Protein AF-A0A8T5TQ96-F1 (afdb_monomer)

Radius of gyration: 19.2 Å; Cα contacts (8 Å, |Δi|>4): 49; chains: 1; bounding box: 41×31×43 Å

Solvent-accessible surface area (backbone atoms only — not comparable to full-atom values): 5277 Å² total; per-residue (Å²): 110,68,68,58,54,52,52,54,50,52,48,38,71,78,56,61,78,96,58,97,64,74,94,58,74,100,64,62,67,68,58,56,52,51,53,49,47,66,43,36,53,58,16,49,51,37,24,52,48,34,46,62,61,42,48,74,50,66,81,49,83,53,94,89,60,74,89,80,46,73,60,50,76,82,37,90,54,34,45,59,58,12,44,69,52,68,110

Foldseek 3Di:
DVVVVVVVVVCCVVPPPPDPDDPDDPDDVVVVVVVLCVLLVVLVVLQVQVCVLCDPCVVPNDPVDDSPDDPCVPDVCSNVSSVVSVD

Sequence (87 aa):
LMGIIIITQFVYFCYPLLLFFPRFFPWDYWVSFLIAIIIAVPSFIFMFKGVHDAGEETIKPSRNHSLYGGIYTKIRHPQAIGELGVW

pLDDT: mean 84.5, std 9.74, range [59.22, 97.5]

Mean predicted aligned error: 8.45 Å

Structure (mmCIF, N/CA/C/O backbone):
data_AF-A0A8T5TQ96-F1
#
_entry.id   AF-A0A8T5TQ96-F1
#
loop_
_atom_site.group_PDB
_at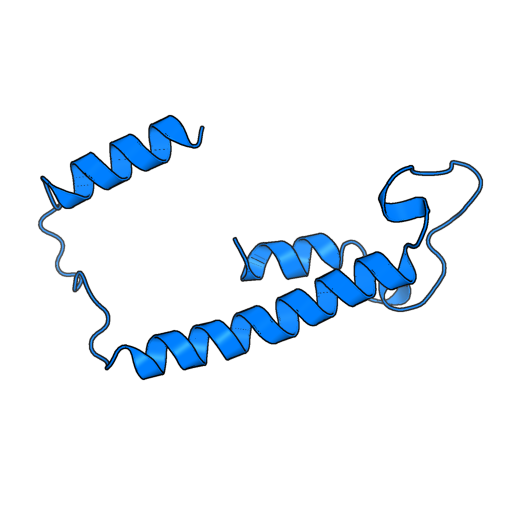om_site.id
_atom_site.type_symbol
_atom_site.label_atom_id
_atom_site.label_alt_id
_atom_site.label_comp_id
_atom_site.label_asym_id
_atom_site.label_entity_id
_atom_site.label_seq_id
_atom_site.pdbx_PDB_ins_code
_atom_site.Cartn_x
_atom_site.Cartn_y
_atom_site.Cartn_z
_atom_site.occupancy
_atom_site.B_iso_or_equiv
_atom_site.auth_seq_id
_atom_site.auth_comp_id
_atom_site.auth_asym_id
_atom_site.auth_atom_id
_atom_site.pdbx_PDB_model_num
ATOM 1 N N . LEU A 1 1 ? 1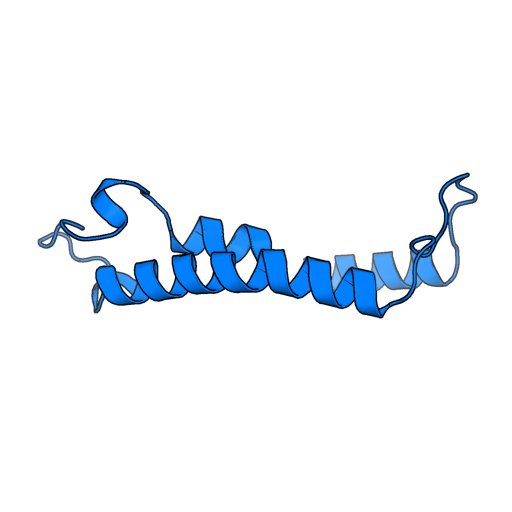3.266 15.243 0.613 1.00 73.12 1 LEU A N 1
ATOM 2 C CA . LEU A 1 1 ? 13.284 13.762 0.623 1.00 73.12 1 LEU A CA 1
ATOM 3 C C . LEU A 1 1 ? 12.883 13.189 -0.741 1.00 73.12 1 LEU A C 1
ATOM 5 O O . LEU A 1 1 ? 13.734 12.588 -1.377 1.00 73.12 1 LEU A O 1
ATOM 9 N N . MET A 1 2 ? 11.676 13.475 -1.252 1.00 77.81 2 MET A N 1
ATOM 10 C CA . MET A 1 2 ? 11.204 13.010 -2.578 1.00 77.81 2 MET A CA 1
ATOM 11 C C . MET A 1 2 ? 12.144 13.325 -3.746 1.00 77.81 2 MET A C 1
ATOM 13 O O . MET A 1 2 ? 12.428 12.442 -4.544 1.00 77.81 2 MET A O 1
ATOM 17 N N . GLY A 1 3 ? 12.687 14.545 -3.824 1.00 86.25 3 GLY A N 1
ATOM 18 C CA . GLY A 1 3 ? 13.626 14.902 -4.895 1.00 86.25 3 GLY A CA 1
ATOM 19 C C . GLY A 1 3 ? 14.891 14.035 -4.912 1.00 86.25 3 GLY A C 1
ATOM 20 O O . GLY A 1 3 ? 15.347 13.642 -5.978 1.00 86.25 3 GLY A O 1
ATOM 21 N N . ILE A 1 4 ? 15.408 13.666 -3.734 1.00 91.25 4 ILE A N 1
ATOM 22 C CA . ILE A 1 4 ? 16.578 12.785 -3.614 1.00 91.25 4 ILE A CA 1
ATOM 23 C C . ILE A 1 4 ? 16.222 11.383 -4.122 1.00 91.25 4 ILE A C 1
ATOM 25 O O . ILE A 1 4 ? 16.961 10.833 -4.927 1.00 91.25 4 ILE A O 1
ATOM 29 N N . ILE A 1 5 ? 15.060 10.848 -3.729 1.00 89.94 5 ILE A N 1
ATOM 30 C CA . ILE A 1 5 ? 14.583 9.525 -4.165 1.00 89.94 5 ILE A CA 1
ATOM 31 C C . ILE A 1 5 ? 14.448 9.467 -5.691 1.00 89.94 5 ILE A C 1
ATOM 33 O O . ILE A 1 5 ? 14.926 8.519 -6.310 1.00 89.94 5 ILE A O 1
ATOM 37 N N . ILE A 1 6 ? 13.843 10.491 -6.302 1.00 93.00 6 ILE A N 1
ATOM 38 C CA . ILE A 1 6 ? 13.653 10.562 -7.757 1.00 93.00 6 ILE A CA 1
ATOM 39 C C . ILE A 1 6 ? 15.003 10.593 -8.477 1.00 93.00 6 ILE A C 1
ATOM 41 O O . ILE A 1 6 ? 15.203 9.845 -9.431 1.00 93.00 6 ILE A O 1
ATOM 45 N N . ILE A 1 7 ? 15.943 11.417 -8.005 1.00 95.00 7 ILE A N 1
ATOM 46 C CA . ILE A 1 7 ? 17.287 11.503 -8.589 1.00 95.00 7 ILE A CA 1
ATOM 47 C C . ILE A 1 7 ? 18.005 10.155 -8.475 1.00 95.00 7 ILE A C 1
ATOM 49 O O . ILE A 1 7 ? 18.566 9.680 -9.458 1.00 95.00 7 ILE A O 1
ATOM 53 N N . THR A 1 8 ? 17.956 9.502 -7.312 1.00 90.88 8 THR A N 1
ATOM 54 C CA . THR A 1 8 ? 18.578 8.185 -7.117 1.00 90.88 8 THR A CA 1
ATOM 55 C C . THR A 1 8 ? 17.951 7.120 -8.019 1.00 90.88 8 THR A C 1
ATOM 57 O O . THR A 1 8 ? 18.684 6.341 -8.625 1.00 90.88 8 THR A O 1
ATOM 60 N N . GLN A 1 9 ? 16.623 7.113 -8.171 1.00 87.38 9 GLN A N 1
ATOM 61 C CA . GLN A 1 9 ? 15.925 6.210 -9.094 1.00 87.38 9 GLN A CA 1
ATOM 62 C C . GLN A 1 9 ? 16.314 6.462 -10.551 1.00 87.38 9 GLN A C 1
ATOM 64 O O . GLN A 1 9 ? 16.587 5.518 -11.287 1.00 87.38 9 GLN A O 1
ATOM 69 N N . PHE A 1 10 ? 16.412 7.726 -10.962 1.00 93.75 10 PHE A N 1
ATOM 70 C CA . PHE A 1 10 ? 16.840 8.085 -12.311 1.00 93.75 10 PHE A CA 1
ATOM 71 C C . PHE A 1 10 ? 18.280 7.636 -12.595 1.00 93.75 10 PHE A C 1
ATOM 73 O O . PHE A 1 10 ? 18.556 7.052 -13.642 1.00 93.75 10 PHE A O 1
ATOM 80 N N . VAL A 1 11 ? 19.198 7.849 -11.647 1.00 93.75 11 VAL A N 1
ATOM 81 C CA . VAL A 1 11 ? 20.584 7.370 -11.761 1.00 93.75 11 VAL A CA 1
ATOM 82 C C . VAL A 1 11 ? 20.626 5.847 -11.853 1.00 93.75 11 VAL A C 1
ATOM 84 O O . VAL A 1 11 ? 21.326 5.328 -12.715 1.00 93.75 11 VAL A O 1
ATOM 87 N N . TYR A 1 12 ? 19.853 5.131 -11.032 1.00 87.56 12 TYR A N 1
ATOM 88 C CA . TYR A 1 12 ? 19.782 3.666 -11.073 1.00 87.56 12 TYR A CA 1
ATOM 89 C C . TYR A 1 12 ? 19.200 3.138 -12.391 1.00 87.56 12 TYR A C 1
ATOM 91 O O . TYR A 1 12 ? 19.670 2.134 -12.919 1.00 87.56 12 TYR A O 1
ATOM 99 N N . PHE A 1 13 ? 18.208 3.827 -12.956 1.00 86.56 13 PHE A N 1
ATOM 100 C CA . PHE A 1 13 ? 17.638 3.476 -14.254 1.00 86.56 13 PHE A CA 1
ATOM 101 C C . PHE A 1 13 ? 18.671 3.604 -15.385 1.00 86.56 13 PHE A C 1
ATOM 103 O O . PHE A 1 13 ? 18.779 2.712 -16.227 1.00 86.56 13 PHE A O 1
ATOM 110 N N . CYS A 1 14 ? 19.459 4.684 -15.379 1.00 91.88 14 C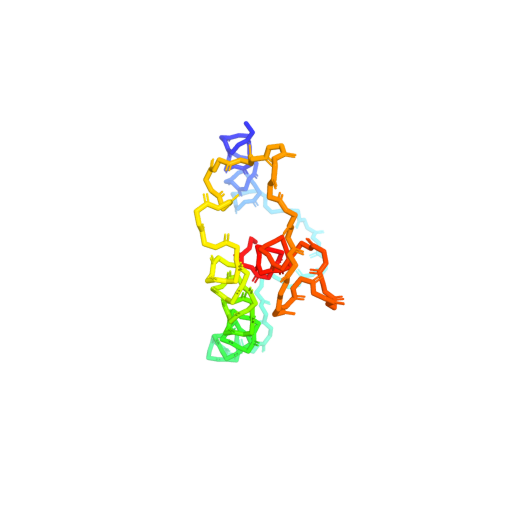YS A N 1
ATOM 111 C CA . CYS A 1 14 ? 20.517 4.928 -16.363 1.00 91.88 14 CYS A CA 1
ATOM 112 C C . CYS A 1 14 ? 21.750 4.030 -16.158 1.00 91.88 14 CYS A C 1
ATOM 114 O O . CYS A 1 14 ? 22.360 3.590 -17.132 1.00 91.88 14 CYS A O 1
ATOM 116 N N . TYR A 1 15 ? 22.106 3.749 -14.903 1.00 90.25 15 TYR A N 1
ATOM 117 C CA . TYR A 1 15 ? 23.282 2.976 -14.497 1.00 90.25 15 TYR A CA 1
ATOM 118 C C . TYR A 1 15 ? 22.863 1.837 -13.554 1.00 90.25 15 TYR A C 1
ATOM 120 O O . TYR A 1 15 ? 23.086 1.916 -12.340 1.00 90.25 15 TYR A O 1
ATOM 128 N N . PRO A 1 16 ? 22.226 0.777 -14.086 1.00 82.94 16 PRO A N 1
ATOM 129 C CA . PRO A 1 16 ? 21.740 -0.317 -13.260 1.00 82.94 16 PRO A CA 1
ATOM 130 C C . PRO A 1 16 ? 22.915 -1.070 -12.640 1.00 82.94 16 PRO A C 1
ATOM 132 O O . PRO A 1 16 ? 23.889 -1.399 -13.321 1.00 82.94 16 PRO A O 1
ATOM 135 N N . LEU A 1 17 ? 22.807 -1.398 -11.350 1.00 83.31 17 LEU A N 1
ATOM 136 C CA . LEU A 1 17 ? 23.746 -2.338 -10.748 1.00 83.31 17 LEU A CA 1
ATOM 137 C C . LEU A 1 17 ? 23.614 -3.697 -11.445 1.00 83.31 17 LEU A C 1
ATOM 139 O O . LEU A 1 17 ? 22.506 -4.175 -11.694 1.00 83.31 17 LEU A O 1
ATOM 143 N N . LEU A 1 18 ? 24.756 -4.335 -11.705 1.00 82.38 18 LEU A N 1
ATOM 144 C CA . LEU A 1 18 ? 24.839 -5.708 -12.198 1.00 82.38 18 LEU A CA 1
ATOM 145 C C . LEU A 1 18 ? 24.436 -6.678 -11.077 1.00 82.38 18 LEU A C 1
ATOM 147 O O . LEU A 1 18 ? 25.273 -7.299 -10.430 1.00 82.38 18 LEU A O 1
ATOM 151 N N . LEU A 1 19 ? 23.138 -6.752 -10.802 1.00 78.75 19 LEU A N 1
ATOM 152 C CA . LEU A 1 19 ? 22.549 -7.698 -9.866 1.00 78.75 19 LEU A CA 1
ATOM 153 C C . LEU A 1 19 ? 21.976 -8.884 -10.642 1.00 78.75 19 LEU A C 1
ATOM 155 O O . LEU A 1 19 ? 21.439 -8.724 -11.734 1.00 78.75 19 LEU A O 1
ATOM 159 N N . PHE A 1 20 ? 22.021 -10.071 -10.039 1.00 78.69 20 PHE A N 1
ATOM 160 C CA . PHE A 1 20 ? 21.394 -11.285 -10.580 1.00 78.69 20 PHE A CA 1
ATOM 161 C C . PHE A 1 20 ? 19.855 -11.267 -10.517 1.00 78.69 20 PHE A C 1
ATOM 163 O O . PHE A 1 20 ? 19.212 -12.260 -10.849 1.00 78.69 20 PHE A O 1
ATOM 170 N N . PHE A 1 21 ? 19.250 -10.159 -10.081 1.00 77.19 21 PHE A N 1
ATOM 171 C CA . PHE A 1 21 ? 17.804 -10.033 -9.963 1.00 77.19 21 PHE A CA 1
ATOM 172 C C . PHE A 1 21 ? 17.188 -9.486 -11.257 1.00 77.19 21 PHE A C 1
ATOM 174 O O . PHE A 1 21 ? 17.707 -8.523 -11.830 1.00 77.19 21 PHE A O 1
ATOM 181 N N . PRO A 1 22 ? 16.072 -10.068 -11.725 1.00 79.62 22 PRO A N 1
ATOM 182 C CA . PRO A 1 22 ? 15.384 -9.572 -12.905 1.00 79.62 22 PRO A CA 1
ATOM 183 C C . PRO A 1 22 ? 14.827 -8.164 -12.641 1.00 79.62 22 PRO A C 1
ATOM 185 O O . PRO A 1 22 ? 14.244 -7.896 -11.594 1.00 79.62 22 PRO A O 1
ATOM 188 N N . ARG A 1 23 ? 15.005 -7.254 -13.611 1.00 78.25 23 ARG A N 1
ATOM 189 C CA . ARG A 1 23 ? 14.522 -5.857 -13.529 1.00 78.25 23 ARG A CA 1
ATOM 190 C C . ARG A 1 23 ? 13.001 -5.731 -13.608 1.00 78.25 23 ARG A C 1
ATOM 192 O O . ARG A 1 23 ? 12.447 -4.717 -13.200 1.00 78.25 23 ARG A O 1
ATOM 199 N N . PHE A 1 24 ? 12.350 -6.750 -14.152 1.00 84.94 24 PHE A N 1
ATOM 200 C CA . PHE A 1 24 ? 10.906 -6.839 -14.285 1.00 84.94 24 PHE A CA 1
ATOM 201 C C . PHE A 1 24 ? 10.443 -8.164 -13.698 1.00 84.94 24 PHE A C 1
ATOM 203 O O . PHE A 1 24 ? 11.197 -9.139 -13.674 1.00 84.94 24 PHE A O 1
ATOM 210 N N . PHE A 1 25 ? 9.197 -8.202 -13.241 1.00 88.44 25 PHE A N 1
ATOM 211 C CA . PHE A 1 25 ? 8.597 -9.454 -12.812 1.00 88.44 25 PHE A CA 1
ATOM 212 C C . PHE A 1 25 ? 8.504 -10.438 -13.989 1.00 88.44 25 PHE A C 1
ATOM 214 O O . PHE A 1 25 ? 8.290 -10.012 -15.124 1.00 88.44 25 PHE A O 1
ATOM 221 N N .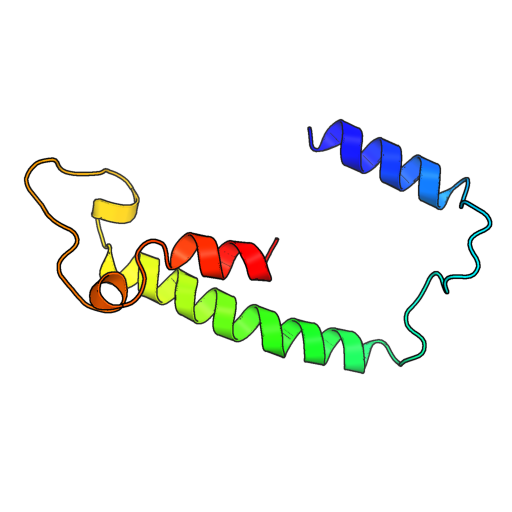 PRO A 1 26 ? 8.653 -11.751 -13.742 1.00 91.69 26 PRO A N 1
ATOM 222 C CA . PRO A 1 26 ? 8.655 -12.769 -14.793 1.00 91.69 26 PRO A CA 1
ATOM 223 C C . PRO A 1 26 ? 7.255 -13.073 -15.361 1.00 91.69 26 PRO A C 1
ATOM 225 O O . PRO A 1 26 ? 7.103 -14.038 -16.104 1.00 91.69 26 PRO A O 1
ATOM 228 N N . TRP A 1 27 ? 6.230 -12.301 -14.989 1.00 94.38 27 TRP A N 1
ATOM 229 C CA . TRP A 1 27 ? 4.834 -12.512 -15.368 1.00 94.38 27 TRP A CA 1
ATOM 230 C C . TRP A 1 27 ? 4.256 -11.307 -16.113 1.00 94.38 27 TRP A C 1
ATOM 232 O O . TRP A 1 27 ? 4.775 -10.191 -16.034 1.00 94.38 27 TRP A O 1
ATOM 242 N N . ASP A 1 28 ? 3.132 -11.529 -16.792 1.00 95.19 28 ASP A N 1
ATOM 243 C CA . ASP A 1 28 ? 2.420 -10.487 -17.527 1.00 95.19 28 ASP A CA 1
ATOM 244 C C . ASP A 1 28 ? 1.899 -9.377 -16.613 1.00 95.19 28 ASP A C 1
ATOM 246 O O . ASP A 1 28 ? 1.460 -9.609 -15.484 1.00 95.19 28 ASP A O 1
ATOM 250 N N . TYR A 1 29 ? 1.865 -8.153 -17.138 1.00 92.62 29 TYR A N 1
ATOM 251 C CA . TYR A 1 29 ? 1.481 -6.955 -16.389 1.00 92.62 29 TYR A CA 1
ATOM 252 C C . TYR A 1 29 ? 0.118 -7.068 -15.681 1.00 92.62 29 TYR A C 1
ATOM 254 O O . TYR A 1 29 ? -0.061 -6.535 -14.586 1.00 92.62 29 TYR A O 1
ATOM 262 N N . TRP A 1 30 ? -0.829 -7.812 -16.259 1.00 96.25 30 TRP A N 1
ATOM 263 C CA . TRP A 1 30 ? -2.142 -8.060 -15.658 1.00 96.25 30 TRP A CA 1
ATOM 264 C C . TRP A 1 30 ? -2.075 -8.764 -14.300 1.00 96.25 30 TRP A C 1
ATOM 266 O O . TRP A 1 30 ? -2.898 -8.481 -13.432 1.00 96.25 30 TRP A O 1
ATOM 276 N N . VAL A 1 31 ? -1.081 -9.628 -14.080 1.00 96.06 31 VAL A N 1
ATOM 277 C CA . VAL A 1 31 ? -0.866 -10.281 -12.781 1.00 96.06 31 VAL A CA 1
ATOM 278 C C . VAL A 1 31 ? -0.446 -9.242 -11.741 1.00 96.06 31 VAL A C 1
ATOM 280 O O . VAL A 1 31 ? -1.018 -9.203 -10.654 1.00 96.06 31 VAL A O 1
ATOM 283 N N . SER A 1 32 ? 0.476 -8.337 -12.089 1.00 94.12 32 SER A N 1
ATOM 284 C CA . SER A 1 32 ? 0.858 -7.214 -11.218 1.00 94.12 32 SER A CA 1
ATOM 285 C C . SER A 1 32 ? -0.329 -6.303 -10.913 1.00 94.12 32 SER A C 1
ATOM 287 O O . SER A 1 32 ? -0.515 -5.900 -9.769 1.00 94.12 32 SER A O 1
ATOM 289 N N . PHE A 1 33 ? -1.155 -6.005 -11.918 1.00 95.06 33 PHE A N 1
ATOM 290 C CA . PHE A 1 33 ? -2.359 -5.194 -11.750 1.00 95.06 33 PHE A CA 1
ATOM 291 C C . PHE A 1 33 ? -3.366 -5.849 -10.794 1.00 95.06 33 PHE A C 1
ATOM 293 O O . PHE A 1 33 ? -3.913 -5.188 -9.914 1.00 95.06 33 PHE A O 1
ATOM 300 N N . LEU A 1 34 ? -3.570 -7.162 -10.912 1.00 97.50 34 LEU A N 1
ATOM 301 C CA . LEU A 1 34 ? -4.457 -7.917 -10.030 1.00 97.50 34 LEU A CA 1
ATOM 302 C C . LEU A 1 34 ? -3.935 -7.947 -8.587 1.00 97.50 34 LEU A C 1
ATOM 304 O O . LEU A 1 34 ? -4.706 -7.711 -7.659 1.00 97.50 34 LEU A O 1
ATOM 308 N N . ILE A 1 35 ? -2.630 -8.160 -8.391 1.00 94.88 35 ILE A N 1
ATOM 309 C CA . ILE A 1 35 ? -1.989 -8.072 -7.068 1.00 94.88 35 ILE A CA 1
ATOM 310 C C . ILE A 1 35 ? -2.170 -6.667 -6.482 1.00 94.88 35 ILE A C 1
ATOM 312 O O . ILE A 1 35 ? -2.556 -6.534 -5.321 1.00 94.88 35 ILE A O 1
ATOM 316 N N . ALA A 1 36 ? -1.956 -5.624 -7.290 1.00 93.69 36 ALA A N 1
ATOM 317 C CA . ALA A 1 36 ? -2.137 -4.241 -6.864 1.00 93.69 36 ALA A CA 1
ATOM 318 C C . ALA A 1 36 ? -3.576 -3.976 -6.403 1.00 93.69 36 ALA A C 1
ATOM 320 O O . ALA A 1 36 ? -3.764 -3.385 -5.347 1.00 93.69 36 ALA A O 1
ATOM 321 N N . ILE A 1 37 ? -4.592 -4.465 -7.122 1.00 96.00 37 ILE A N 1
ATOM 322 C CA . ILE A 1 37 ? -5.9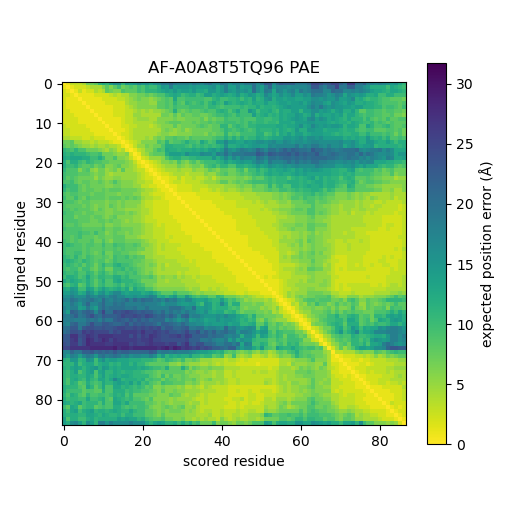98 -4.352 -6.699 1.00 96.00 37 ILE A CA 1
ATO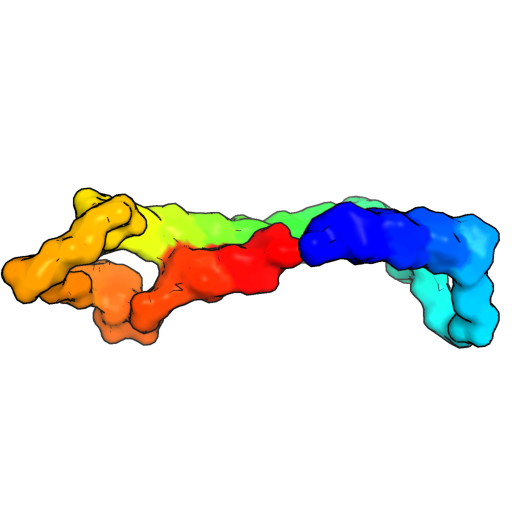M 323 C C . ILE A 1 37 ? -6.245 -5.093 -5.381 1.00 96.00 37 ILE A C 1
ATOM 325 O O . ILE A 1 37 ? -6.883 -4.541 -4.486 1.00 96.00 37 ILE A O 1
ATOM 329 N N . ILE A 1 38 ? -5.739 -6.322 -5.243 1.00 96.50 38 ILE A N 1
ATOM 330 C CA . ILE A 1 38 ? -5.926 -7.137 -4.033 1.00 96.50 38 ILE A CA 1
ATOM 331 C C . ILE A 1 38 ? -5.339 -6.457 -2.795 1.00 96.50 38 ILE A C 1
ATOM 333 O O . ILE A 1 38 ? -5.889 -6.625 -1.711 1.00 96.50 38 ILE A O 1
ATOM 337 N N . ILE A 1 39 ? -4.259 -5.688 -2.939 1.00 94.44 39 ILE A N 1
ATOM 338 C CA . ILE A 1 39 ? -3.653 -4.927 -1.840 1.00 94.44 39 ILE A CA 1
ATOM 339 C C . ILE A 1 39 ? -4.371 -3.585 -1.649 1.00 94.44 39 ILE A C 1
ATOM 341 O O . ILE A 1 39 ? -4.768 -3.242 -0.537 1.00 94.44 39 ILE A O 1
ATOM 345 N N . ALA A 1 40 ? -4.590 -2.838 -2.730 1.00 93.25 40 ALA A N 1
ATOM 346 C CA . ALA A 1 40 ? -5.134 -1.487 -2.674 1.00 93.25 40 ALA A CA 1
ATOM 347 C C . ALA A 1 40 ? -6.568 -1.461 -2.133 1.00 93.25 40 ALA A C 1
ATOM 349 O O . ALA A 1 40 ? -6.889 -0.630 -1.288 1.00 93.25 40 ALA A O 1
ATOM 350 N N . VAL A 1 41 ? -7.437 -2.373 -2.578 1.00 95.38 41 VAL A N 1
ATOM 351 C CA . VAL A 1 41 ? -8.851 -2.401 -2.169 1.00 95.38 41 VAL A CA 1
ATOM 352 C C . VAL A 1 41 ? -9.024 -2.531 -0.649 1.00 95.38 41 VAL A C 1
ATOM 354 O O . VAL A 1 41 ? -9.683 -1.664 -0.070 1.00 95.38 41 VAL A O 1
ATOM 357 N N . PRO A 1 42 ? -8.456 -3.538 0.045 1.00 93.62 42 PRO A N 1
ATOM 358 C CA . PRO A 1 42 ? -8.581 -3.626 1.497 1.00 93.62 42 PRO A CA 1
ATOM 359 C C . PRO A 1 42 ? -7.910 -2.449 2.211 1.00 93.62 42 PRO A C 1
ATOM 361 O O . PRO A 1 42 ? -8.470 -1.947 3.185 1.00 93.62 42 PRO A O 1
ATOM 364 N N . SER A 1 43 ? -6.777 -1.952 1.710 1.00 92.38 43 SER A N 1
ATOM 365 C CA . SER A 1 43 ? -6.123 -0.763 2.264 1.00 92.38 43 SER A CA 1
ATOM 366 C C . SER A 1 43 ? -7.020 0.470 2.225 1.00 92.38 43 SER A C 1
ATOM 368 O O . SER A 1 43 ? -7.196 1.147 3.242 1.00 92.38 43 SER A O 1
ATOM 370 N N . PHE A 1 44 ? -7.671 0.723 1.089 1.00 93.06 44 PHE A N 1
ATOM 371 C CA . PHE A 1 44 ? -8.650 1.796 0.968 1.00 93.06 44 PHE A CA 1
ATOM 372 C C . PHE A 1 44 ? -9.850 1.568 1.883 1.00 93.06 44 PHE A C 1
ATOM 374 O O . PHE A 1 44 ? -10.280 2.508 2.544 1.00 93.06 44 PHE A O 1
ATOM 381 N N . ILE A 1 45 ? -10.364 0.340 1.994 1.00 92.81 45 ILE A N 1
ATOM 382 C CA . ILE A 1 45 ? -11.474 0.026 2.907 1.00 92.81 45 ILE A CA 1
ATOM 383 C C . ILE A 1 45 ? -11.111 0.384 4.353 1.00 92.81 45 ILE A C 1
ATOM 385 O O . ILE A 1 45 ? -11.902 1.045 5.029 1.00 92.81 45 ILE A O 1
ATOM 389 N N . PHE A 1 46 ? -9.925 -0.003 4.832 1.00 91.06 46 PHE A N 1
ATOM 390 C CA . PHE A 1 46 ? -9.475 0.346 6.183 1.00 91.06 46 PHE A CA 1
ATOM 391 C C . PHE A 1 46 ? -9.304 1.852 6.363 1.00 91.06 46 PHE A C 1
ATOM 393 O O . PHE A 1 46 ? -9.744 2.396 7.377 1.00 91.06 46 PHE A O 1
ATOM 400 N N . MET A 1 47 ? -8.730 2.534 5.372 1.00 89.25 47 MET A N 1
ATOM 401 C CA . MET A 1 47 ? -8.538 3.980 5.414 1.00 89.25 47 MET A CA 1
ATOM 402 C C . MET A 1 47 ? -9.874 4.727 5.448 1.00 89.25 47 MET A C 1
ATOM 404 O O . MET A 1 47 ? -10.088 5.547 6.339 1.00 89.25 47 MET A O 1
ATOM 408 N N . PHE A 1 48 ? -10.801 4.408 4.540 1.00 89.69 48 PHE A N 1
ATOM 409 C CA . PHE A 1 48 ? -12.122 5.035 4.481 1.00 89.69 48 PHE A CA 1
ATOM 410 C C . PHE A 1 48 ? -12.945 4.745 5.727 1.00 89.69 48 PHE A C 1
ATOM 412 O O . PHE A 1 48 ? -13.591 5.650 6.245 1.00 89.69 48 PHE A O 1
ATOM 419 N N . LYS A 1 49 ? -12.892 3.517 6.251 1.00 89.31 49 LYS A N 1
ATOM 420 C CA . LYS A 1 49 ? -13.584 3.175 7.494 1.00 89.31 49 LYS A CA 1
ATOM 421 C C . LYS A 1 49 ? -12.984 3.900 8.698 1.00 89.31 49 LYS A C 1
ATOM 423 O O . LYS A 1 49 ? -13.730 4.358 9.550 1.00 89.31 49 LYS A O 1
ATOM 428 N N . GLY A 1 50 ? -11.662 4.075 8.732 1.00 87.25 50 GLY A N 1
ATOM 429 C CA . GLY A 1 50 ? -10.985 4.919 9.716 1.00 87.25 50 GLY A CA 1
ATOM 430 C C . GLY A 1 50 ? -11.439 6.376 9.650 1.00 87.25 50 GLY A C 1
ATOM 431 O O . GLY A 1 50 ? -11.846 6.933 10.659 1.00 87.25 50 GLY A O 1
ATOM 432 N N . VAL A 1 51 ? -11.442 6.979 8.459 1.00 87.69 51 VAL A N 1
ATOM 433 C CA . VAL A 1 51 ? -11.914 8.363 8.256 1.00 87.69 51 VAL A CA 1
ATOM 434 C C . VAL A 1 51 ? -13.387 8.518 8.642 1.00 87.69 51 VAL A C 1
ATOM 436 O O . VAL A 1 51 ? -13.745 9.459 9.344 1.00 87.69 51 VAL A O 1
ATOM 439 N N . HIS A 1 52 ? -14.238 7.587 8.214 1.00 86.56 52 HIS A N 1
ATOM 440 C CA . HIS A 1 52 ? -15.663 7.607 8.526 1.00 86.56 52 HIS A CA 1
ATOM 441 C C . HIS A 1 52 ? -15.919 7.496 10.034 1.00 86.56 52 HIS A C 1
ATOM 443 O O . HIS A 1 52 ? -16.674 8.290 10.588 1.00 86.56 52 HIS A O 1
ATOM 449 N N . ASP A 1 53 ? -15.270 6.541 10.705 1.00 84.62 53 ASP A N 1
ATOM 450 C CA . ASP A 1 53 ? -15.483 6.286 12.132 1.00 84.62 53 ASP A CA 1
ATOM 451 C C . ASP A 1 53 ? -14.819 7.351 13.028 1.00 84.62 53 ASP A C 1
ATOM 453 O O . ASP A 1 53 ? -15.246 7.537 14.165 1.00 84.62 53 ASP A O 1
ATOM 457 N N . ALA A 1 54 ? -13.799 8.065 12.535 1.00 82.88 54 ALA A N 1
ATOM 458 C CA . ALA A 1 54 ? -13.205 9.211 13.227 1.00 82.88 54 ALA A CA 1
ATOM 459 C C . ALA A 1 54 ? -14.004 10.510 13.034 1.00 82.88 54 ALA A C 1
ATOM 461 O O . ALA A 1 54 ? -13.994 11.368 13.915 1.00 82.88 54 ALA A O 1
ATOM 462 N N . GLY A 1 55 ? -14.701 10.681 11.905 1.00 82.06 55 GLY A N 1
ATOM 463 C CA . GLY A 1 55 ? -15.516 11.869 11.642 1.00 82.06 55 GLY A CA 1
ATOM 464 C C . GLY A 1 55 ? -14.708 13.170 11.744 1.00 82.06 55 GLY A C 1
ATOM 465 O O . GLY A 1 55 ? -13.619 13.277 11.172 1.00 82.06 55 GLY A O 1
ATOM 466 N N . GLU A 1 56 ? -15.223 14.155 12.491 1.00 72.00 56 GLU A N 1
ATOM 467 C CA . GLU A 1 56 ? -14.580 15.466 12.707 1.00 72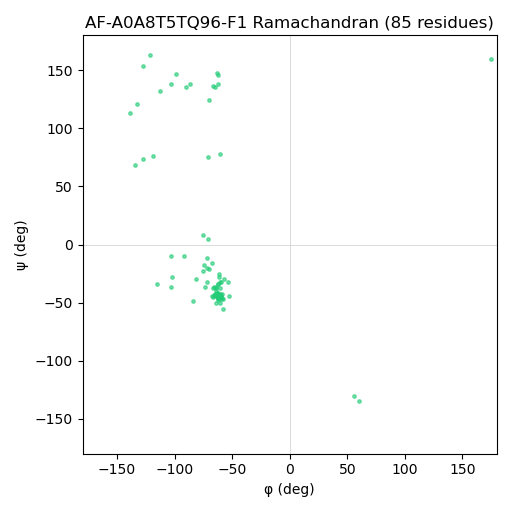.00 56 GLU A CA 1
ATOM 468 C C . GLU A 1 56 ? -13.205 15.369 13.403 1.00 72.00 56 GLU A C 1
ATOM 470 O O . GLU A 1 56 ? -12.323 16.202 13.164 1.00 72.00 56 GLU A O 1
ATOM 475 N N . GLU A 1 57 ? -12.970 14.303 14.176 1.00 70.44 57 GLU A N 1
ATOM 476 C CA . GLU A 1 57 ? -11.696 14.045 14.865 1.00 70.44 57 GLU A CA 1
ATOM 477 C C . GLU A 1 57 ? -10.570 13.640 13.900 1.00 70.44 57 GLU A C 1
ATOM 479 O O . GLU A 1 57 ? -9.399 13.639 14.279 1.00 70.44 57 GLU A O 1
ATOM 484 N N . THR A 1 58 ? -10.890 13.343 12.632 1.00 68.31 58 THR A N 1
ATOM 485 C CA . THR A 1 58 ? -9.884 13.077 11.588 1.00 68.31 58 THR A CA 1
ATOM 486 C C . THR A 1 58 ? -8.998 14.296 11.327 1.00 68.31 58 THR A C 1
ATOM 488 O O . THR A 1 58 ? -7.823 14.151 10.999 1.00 68.31 58 THR A O 1
ATOM 491 N N . ILE A 1 59 ? -9.565 15.503 11.444 1.00 66.06 59 ILE A N 1
ATOM 492 C CA . ILE A 1 59 ? -8.902 16.761 11.066 1.00 66.06 59 ILE A CA 1
ATOM 493 C C . ILE A 1 59 ? -8.408 17.515 12.300 1.00 66.06 59 ILE A C 1
ATOM 495 O O . ILE A 1 59 ? -7.347 18.142 12.256 1.00 66.06 59 ILE A O 1
ATOM 499 N N . LYS A 1 60 ? -9.157 17.473 13.408 1.00 70.69 60 LYS A N 1
ATOM 500 C CA . LYS A 1 60 ? -8.797 18.194 14.629 1.00 70.69 60 LYS A CA 1
ATOM 501 C C . LYS A 1 60 ? -9.054 17.331 15.866 1.00 70.69 60 LYS A C 1
ATOM 503 O O . LYS A 1 60 ? -10.215 17.108 16.187 1.00 70.69 60 LYS A O 1
ATOM 508 N N . PRO A 1 61 ? -8.005 16.921 16.600 1.00 65.31 61 PRO A N 1
ATOM 509 C CA . PRO A 1 61 ? -8.184 16.160 17.826 1.00 65.31 61 PRO A CA 1
ATOM 510 C C . PRO A 1 61 ? -8.789 17.041 18.929 1.00 65.31 61 PRO A C 1
ATOM 512 O O . PRO A 1 61 ? -8.245 18.091 19.292 1.00 65.31 61 PRO A O 1
ATOM 515 N N . SER A 1 62 ? -9.911 16.606 19.479 1.00 66.44 62 SER A N 1
ATOM 516 C CA . SER A 1 62 ? -10.581 17.160 20.649 1.00 66.44 62 SER A CA 1
ATOM 517 C C . SER A 1 62 ? -10.015 16.545 21.926 1.00 66.44 62 SER A C 1
ATOM 519 O O . SER A 1 62 ? -9.816 15.340 22.029 1.00 66.44 62 SER A O 1
ATOM 521 N N . ARG A 1 63 ? -9.801 17.364 22.962 1.00 64.69 63 ARG A N 1
ATOM 522 C CA . ARG A 1 63 ? -9.471 16.846 24.305 1.00 64.69 63 ARG A CA 1
ATOM 523 C C . ARG A 1 63 ? -10.676 16.244 25.032 1.00 64.69 63 ARG A C 1
ATOM 525 O O . ARG A 1 63 ? -10.481 15.517 26.000 1.00 64.69 63 ARG A O 1
ATOM 532 N N . ASN A 1 64 ? -11.891 16.560 24.584 1.00 66.06 64 ASN A N 1
ATOM 533 C CA . ASN A 1 64 ? -13.135 16.195 25.263 1.00 66.06 64 ASN A CA 1
ATOM 534 C C . ASN A 1 64 ? -13.857 15.0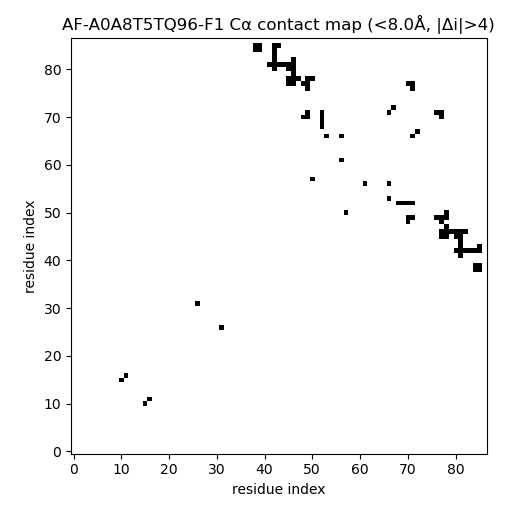18 24.597 1.00 66.06 64 ASN A C 1
ATOM 536 O O . ASN A 1 64 ? -14.814 14.507 25.171 1.00 66.06 64 ASN A O 1
ATOM 540 N N . HIS A 1 65 ? -13.419 14.600 23.406 1.00 59.22 65 HIS A N 1
ATOM 541 C CA . HIS A 1 65 ? -13.958 13.444 22.704 1.00 59.22 65 HIS A CA 1
ATOM 542 C C . HIS A 1 65 ? -12.913 12.345 22.636 1.00 59.22 65 HIS A C 1
ATOM 544 O O . HIS A 1 65 ? -11.756 12.554 22.285 1.00 59.22 65 HIS A O 1
ATOM 550 N N . SER A 1 66 ? -13.338 11.147 22.990 1.00 62.00 66 SER A N 1
ATOM 551 C CA . SER A 1 66 ? -12.519 9.962 22.893 1.00 62.00 66 SER A CA 1
ATOM 552 C C . SER A 1 66 ? -12.951 9.158 21.665 1.00 62.00 66 SER A C 1
ATOM 554 O O . SER A 1 66 ? -14.151 9.012 21.447 1.00 62.00 66 SER A O 1
ATOM 556 N N . LEU A 1 67 ? -11.999 8.612 20.892 1.00 64.12 67 LEU A N 1
ATOM 557 C CA . LEU A 1 67 ? -12.237 7.725 19.735 1.00 64.12 67 LEU A CA 1
ATOM 558 C C . LEU A 1 67 ? -12.973 6.441 20.168 1.00 64.12 67 LEU A C 1
ATOM 560 O O . LEU A 1 67 ? -12.351 5.405 20.393 1.00 64.12 67 LEU A O 1
ATOM 564 N N . TYR A 1 68 ? -14.282 6.504 20.387 1.00 60.00 68 TYR A N 1
ATOM 565 C CA . TYR A 1 68 ? -15.049 5.413 20.991 1.00 60.00 68 TYR A CA 1
ATOM 566 C C . TYR A 1 68 ? -16.114 4.926 20.015 1.00 60.00 68 TYR A C 1
ATOM 568 O O . TYR A 1 68 ? -17.300 5.209 20.155 1.00 60.00 68 TYR A O 1
ATOM 576 N N . GLY A 1 69 ? -15.680 4.166 19.008 1.00 72.62 69 GLY A N 1
ATOM 577 C CA . GLY A 1 69 ? -16.603 3.482 18.110 1.00 72.62 69 GLY A CA 1
ATOM 578 C C . GLY A 1 69 ? -15.936 2.757 16.945 1.00 72.62 69 GLY A C 1
ATOM 579 O O . GLY A 1 69 ? -14.796 3.036 16.577 1.00 72.62 69 GLY A O 1
ATOM 580 N N . GLY A 1 70 ? -16.664 1.799 16.370 1.00 83.75 70 GLY A N 1
ATOM 581 C CA . GLY A 1 70 ? -16.335 1.204 15.074 1.00 83.75 70 GLY A CA 1
ATOM 582 C C . GLY A 1 70 ? -14.975 0.506 15.013 1.00 83.75 70 GLY A C 1
ATOM 583 O O . GLY A 1 70 ? -14.610 -0.273 15.902 1.00 83.75 70 GLY A O 1
ATOM 584 N N . ILE A 1 71 ? -14.226 0.766 13.941 1.00 84.75 71 ILE A N 1
ATOM 585 C CA . ILE A 1 71 ? -12.922 0.146 13.667 1.00 84.75 71 ILE A CA 1
ATOM 586 C C . ILE A 1 71 ? -11.874 0.450 14.749 1.00 84.75 71 ILE A C 1
ATOM 588 O O . ILE A 1 71 ? -11.017 -0.395 15.017 1.00 84.75 71 ILE A O 1
ATOM 592 N N . TYR A 1 72 ? -11.992 1.589 15.441 1.00 84.06 72 TYR A N 1
ATOM 593 C CA . TYR A 1 72 ? -11.064 2.004 16.498 1.00 84.06 72 TYR A CA 1
ATOM 594 C C . TYR A 1 72 ? -11.116 1.112 17.748 1.00 84.06 72 TYR A C 1
ATOM 596 O O . TYR A 1 72 ? -10.171 1.096 18.535 1.00 84.06 72 TYR A O 1
ATOM 604 N N . THR A 1 73 ? -12.161 0.289 17.899 1.00 86.50 73 THR A N 1
ATOM 605 C CA . THR A 1 73 ? -12.240 -0.736 18.960 1.00 86.50 73 THR A CA 1
ATOM 606 C C . THR A 1 73 ? -11.300 -1.923 18.730 1.00 86.50 73 THR A C 1
ATOM 608 O O . THR A 1 73 ? -10.990 -2.662 19.665 1.00 86.50 73 THR A O 1
ATOM 611 N N . LYS A 1 74 ? -10.854 -2.129 17.485 1.00 86.88 74 LYS A N 1
ATOM 612 C CA . LYS A 1 74 ? -9.977 -3.237 17.081 1.00 86.88 74 LYS A CA 1
ATOM 613 C C . LYS A 1 74 ? -8.613 -2.758 16.594 1.00 86.88 74 LYS A C 1
ATOM 615 O O . LYS A 1 74 ? -7.626 -3.453 16.809 1.00 86.88 74 LYS A O 1
ATOM 620 N N . ILE A 1 75 ? -8.548 -1.596 15.945 1.00 85.44 75 ILE A N 1
ATOM 621 C CA . ILE A 1 75 ? -7.348 -1.078 15.281 1.00 85.44 75 ILE A CA 1
ATOM 622 C C . ILE A 1 75 ? -7.134 0.382 15.682 1.00 85.44 75 ILE A C 1
ATOM 624 O O . ILE A 1 75 ? -7.969 1.231 15.401 1.00 85.44 75 ILE A O 1
ATOM 628 N N . ARG A 1 76 ? -5.982 0.697 16.287 1.00 82.75 76 ARG A N 1
ATOM 629 C CA . ARG A 1 76 ? -5.683 2.051 16.795 1.00 82.75 76 ARG A CA 1
ATOM 630 C C . ARG A 1 76 ? -5.413 3.083 15.689 1.00 82.75 76 ARG A C 1
ATOM 632 O O . ARG A 1 76 ? -5.738 4.251 15.863 1.00 82.75 76 ARG A O 1
ATOM 639 N N . HIS A 1 77 ? -4.835 2.656 14.564 1.00 85.25 77 HIS A N 1
ATOM 640 C CA . HIS A 1 77 ? -4.468 3.532 13.443 1.00 85.25 77 HIS A CA 1
ATOM 641 C C . HIS A 1 77 ? -4.88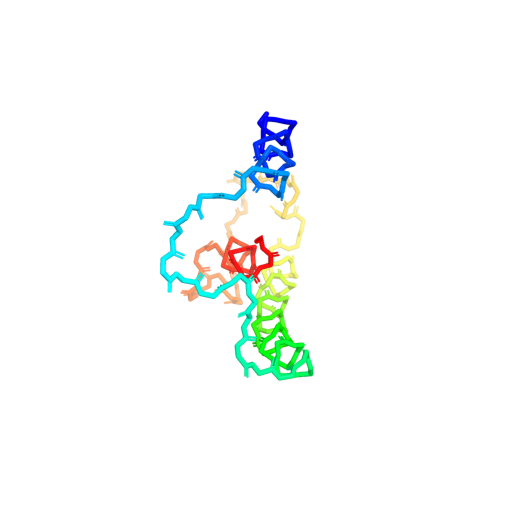6 2.925 12.091 1.00 85.25 77 HIS A C 1
ATOM 643 O O . HIS A 1 77 ? -4.033 2.518 11.304 1.00 85.25 77 HIS A O 1
ATOM 649 N N . PRO A 1 78 ? -6.196 2.832 11.804 1.00 85.69 78 PRO A N 1
ATOM 650 C CA . PRO A 1 78 ? -6.703 2.216 10.574 1.00 85.69 78 PRO A CA 1
ATOM 651 C C . PRO A 1 78 ? -6.239 2.948 9.305 1.00 85.69 78 PRO A C 1
ATOM 653 O O . PRO A 1 78 ? -5.952 2.306 8.300 1.00 85.69 78 PRO A O 1
ATOM 656 N N . GLN A 1 79 ? -6.085 4.274 9.372 1.00 85.38 79 GLN A N 1
ATOM 657 C CA . GLN A 1 79 ? -5.557 5.092 8.275 1.00 85.38 79 GLN A CA 1
ATOM 658 C C . GLN A 1 79 ? -4.097 4.752 7.951 1.00 85.38 79 GLN A C 1
ATOM 660 O O . GLN A 1 79 ? -3.774 4.591 6.782 1.00 85.38 79 GLN A O 1
ATOM 665 N N . ALA A 1 80 ? -3.249 4.553 8.967 1.00 86.19 80 ALA A N 1
ATOM 666 C CA . ALA A 1 80 ? -1.848 4.177 8.764 1.00 86.19 80 ALA A CA 1
ATOM 667 C C . ALA A 1 80 ? -1.712 2.777 8.143 1.00 86.19 80 ALA A C 1
ATOM 669 O O . ALA A 1 80 ? -0.850 2.553 7.303 1.00 86.19 80 ALA A O 1
ATOM 670 N N . ILE A 1 81 ? -2.586 1.834 8.519 1.00 87.38 81 ILE A N 1
ATOM 671 C CA . ILE A 1 81 ? -2.620 0.502 7.894 1.00 87.38 81 ILE A CA 1
ATOM 672 C C . ILE A 1 81 ? -3.010 0.602 6.418 1.00 87.38 81 ILE A C 1
ATOM 674 O O . ILE A 1 81 ? -2.401 -0.062 5.583 1.00 87.38 81 ILE A O 1
ATOM 678 N N . GLY A 1 82 ? -4.001 1.435 6.092 1.00 87.00 82 GLY A N 1
ATOM 679 C CA . GLY A 1 82 ? -4.362 1.704 4.703 1.00 87.00 82 GLY A CA 1
ATOM 680 C C . GLY A 1 82 ? -3.215 2.349 3.923 1.00 87.00 82 GLY A C 1
ATOM 681 O O . GLY A 1 82 ? -2.880 1.887 2.836 1.00 87.00 82 GLY A O 1
ATOM 682 N N . GLU A 1 83 ? -2.565 3.357 4.505 1.00 87.75 83 GLU A N 1
ATOM 683 C CA . GLU A 1 83 ? -1.427 4.053 3.898 1.00 87.75 83 GLU A CA 1
ATOM 684 C C . GLU A 1 83 ? -0.271 3.096 3.585 1.00 87.75 83 GLU A C 1
ATOM 686 O O . GLU A 1 83 ? 0.247 3.138 2.478 1.00 87.75 83 GLU A O 1
ATOM 691 N N . LEU A 1 84 ? 0.061 2.160 4.481 1.00 85.75 84 LEU A N 1
ATOM 692 C CA . LEU A 1 84 ? 1.131 1.175 4.256 1.00 85.75 84 LEU A CA 1
ATOM 693 C C . LEU A 1 84 ? 0.948 0.312 3.003 1.00 85.75 84 LEU A C 1
ATOM 695 O O . LEU A 1 84 ? 1.938 -0.154 2.451 1.00 85.75 84 LEU A O 1
ATOM 699 N N . GLY A 1 85 ? -0.291 0.041 2.587 1.00 83.12 85 GLY A N 1
ATOM 700 C CA . GLY A 1 85 ? -0.539 -0.729 1.365 1.00 83.12 85 GLY A CA 1
ATOM 701 C C . GLY A 1 85 ? -0.707 0.128 0.110 1.00 83.12 85 GLY A C 1
ATOM 702 O O . GLY A 1 85 ? -0.784 -0.430 -0.981 1.00 83.12 85 GLY A O 1
ATOM 703 N N . VAL A 1 86 ? -0.813 1.451 0.255 1.00 83.06 86 VAL A N 1
ATOM 704 C CA . VAL A 1 86 ? -0.956 2.403 -0.861 1.00 83.06 86 VAL A CA 1
ATOM 705 C C . VAL A 1 86 ? 0.365 3.121 -1.168 1.00 83.06 86 VAL A C 1
ATOM 707 O O . VAL A 1 86 ? 0.563 3.531 -2.311 1.00 83.06 86 VAL A O 1
ATOM 710 N N . TRP A 1 87 ? 1.236 3.278 -0.169 1.00 70.62 87 TRP A N 1
ATOM 711 C CA . TRP A 1 87 ? 2.570 3.875 -0.280 1.00 70.62 87 TRP A CA 1
ATOM 712 C C . TRP A 1 87 ? 3.553 2.940 -0.991 1.00 70.62 87 TRP A C 1
ATOM 714 O O . TRP A 1 87 ? 4.259 3.429 -1.901 1.00 70.62 87 TRP A O 1
#

Secondary structure (DSSP, 8-state):
-HHHHHHHHHHHHHS----SS-SS-SS-HHHHHHHHHHHHHHHHHHHHHHHHHHGGGGTS--SS----SGGGGT-S-HHHHHHHHH-